Protein AF-A0A8T5B9F3-F1 (afdb_monomer)

Foldseek 3Di:
DDDFDADPVPRFRADADDAPVRVVVLCVLCVPPDDDPPDDSDPDDPVRLQVVLQVVLCVPVNDDPDDRCRGPVNVLVVLLVQLVVLVQDNQLSCRNVRHDDDPVCVVVVPDDPVRNVVSCHPRRRVRVDDD

Secondary structure (DSSP, 8-state):
-PPPEEETTTTEEE-----HHHHHHHHHHHTT----TTS-SS---HHHHHHHHHHHHHHHH-S--SS-TTSHHHHHHHHHHHHHHTT--HHHHHHHHT----GGGHHHH---HHHHHHHHHHHTHHHHS--

Solvent-accessible surface area (backbone atoms only — not comparable to full-atom values): 8216 Å² total; per-residue (Å²): 136,84,82,77,46,67,42,83,94,72,74,39,78,29,63,68,84,72,44,71,65,57,47,49,56,50,48,63,74,41,69,89,57,91,76,56,97,86,53,66,94,68,91,68,53,72,67,56,53,54,51,50,31,48,53,50,31,41,74,75,69,41,88,79,80,85,77,61,75,48,29,76,68,42,47,51,50,47,54,51,50,57,42,47,75,72,67,37,58,64,69,56,53,39,38,50,71,54,52,88,72,62,76,90,52,48,74,80,63,73,59,55,72,66,56,50,50,49,51,40,56,71,62,45,30,73,75,74,44,82,132

Radius of gyration: 16.73 Å; Cα contacts (8 Å, |Δi|>4): 89; chains: 1; bounding box: 35×38×44 Å

pLDDT: mean 86.59, std 12.11, range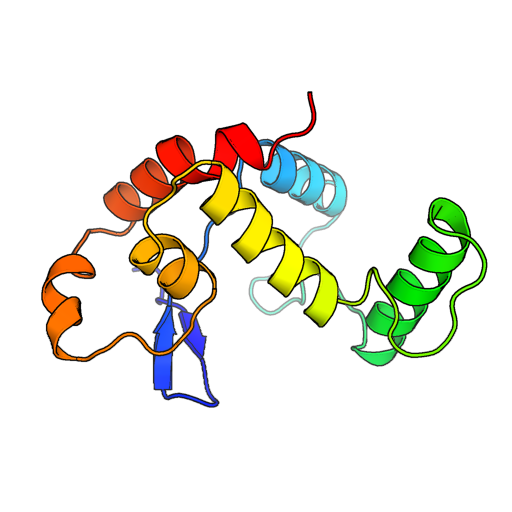 [31.41, 96.38]

Sequence (131 aa):
MSRLGYRRKTGVRFMTFLGGWAVKLLKEHLSSRKLEDTSSIFNVTARTVHAYFRKTAQKFAGAFKGRNPYSPHSLRAAFRTFLSDHKVDPLYVEFWMGHKLPEQLRAYINKSRESWRQTYREQAEPWLTPP

Mean predicted aligned error: 5.94 Å

Structure (mmCIF, N/CA/C/O backbone):
data_AF-A0A8T5B9F3-F1
#
_entry.id   AF-A0A8T5B9F3-F1
#
loop_
_atom_site.group_PDB
_atom_site.id
_atom_site.type_symbol
_atom_site.label_atom_id
_atom_site.label_alt_id
_atom_site.label_comp_id
_atom_site.label_asym_id
_atom_site.label_entity_id
_atom_site.label_seq_id
_atom_site.pdbx_PDB_ins_code
_atom_site.Cartn_x
_atom_site.Cartn_y
_atom_site.Cartn_z
_atom_site.occupancy
_atom_site.B_iso_or_equiv
_atom_site.auth_seq_id
_atom_site.auth_comp_id
_atom_site.auth_asym_id
_atom_site.auth_atom_id
_atom_site.pdbx_PDB_model_num
ATOM 1 N N . MET A 1 1 ? -12.862 -12.541 17.788 1.00 31.41 1 MET A N 1
ATOM 2 C CA . MET A 1 1 ? -11.572 -11.869 18.087 1.00 31.41 1 MET A CA 1
ATOM 3 C C . MET A 1 1 ? -10.641 -11.982 16.877 1.00 31.41 1 MET A C 1
ATOM 5 O O . MET A 1 1 ? -10.159 -13.074 16.610 1.00 31.41 1 MET A O 1
ATOM 9 N N . SER A 1 2 ? -10.407 -10.913 16.101 1.00 36.81 2 SER A N 1
ATOM 10 C CA . SER A 1 2 ? -9.456 -10.967 14.971 1.00 36.81 2 SER A CA 1
ATOM 11 C C . SER A 1 2 ? -8.019 -10.797 15.471 1.00 36.81 2 SER A C 1
ATOM 13 O O . SER A 1 2 ? -7.721 -9.790 16.115 1.00 36.81 2 SER A O 1
ATOM 15 N N . ARG A 1 3 ? -7.131 -11.754 15.179 1.00 45.31 3 ARG A N 1
ATOM 16 C CA . ARG A 1 3 ? -5.710 -11.694 15.559 1.00 45.31 3 ARG A CA 1
ATOM 17 C C . ARG A 1 3 ? -5.038 -10.504 14.860 1.00 45.31 3 ARG A C 1
ATOM 19 O O . ARG A 1 3 ? -5.052 -10.426 13.636 1.00 45.31 3 ARG A O 1
ATOM 26 N N . LEU A 1 4 ? -4.463 -9.579 15.631 1.00 53.88 4 LEU A N 1
ATOM 27 C CA . LEU A 1 4 ? -3.578 -8.538 15.095 1.00 53.88 4 LEU A CA 1
ATOM 28 C C . LEU A 1 4 ? -2.366 -9.202 14.423 1.00 53.88 4 LEU A C 1
ATOM 30 O O . LEU A 1 4 ? -1.819 -10.174 14.949 1.00 53.88 4 LEU A O 1
ATOM 34 N N . GLY A 1 5 ? -1.950 -8.679 13.269 1.00 59.09 5 GLY A N 1
ATOM 35 C CA . GLY A 1 5 ? -0.779 -9.170 12.549 1.00 59.09 5 GLY A CA 1
ATOM 36 C C . GLY A 1 5 ? 0.506 -8.936 13.346 1.00 59.09 5 GLY A C 1
ATOM 37 O O . GLY A 1 5 ? 0.691 -7.893 13.974 1.00 59.09 5 GLY A O 1
ATOM 38 N N . TYR A 1 6 ? 1.414 -9.910 13.317 1.00 61.59 6 TYR A N 1
ATOM 39 C CA . TYR A 1 6 ? 2.721 -9.818 13.965 1.00 61.59 6 TYR A CA 1
ATOM 40 C C . TYR A 1 6 ? 3.832 -9.889 12.926 1.00 61.59 6 TYR A C 1
ATOM 42 O O . TYR A 1 6 ? 3.935 -10.852 12.162 1.00 61.59 6 TYR A O 1
ATOM 50 N N . ARG A 1 7 ? 4.721 -8.893 12.918 1.00 65.88 7 ARG A N 1
ATOM 51 C CA . ARG A 1 7 ? 5.922 -8.949 12.085 1.00 65.88 7 ARG A CA 1
ATOM 52 C C . ARG A 1 7 ? 6.975 -9.809 12.780 1.00 65.88 7 ARG A C 1
ATOM 54 O O . ARG A 1 7 ? 7.669 -9.327 13.670 1.00 65.88 7 ARG A O 1
ATOM 61 N N . ARG A 1 8 ? 7.140 -11.062 12.333 1.00 64.12 8 ARG A N 1
ATOM 62 C CA . ARG A 1 8 ? 8.087 -12.039 12.922 1.00 64.12 8 ARG A CA 1
ATOM 63 C C . ARG A 1 8 ? 9.499 -11.480 13.132 1.00 64.12 8 ARG A C 1
ATOM 65 O O . ARG A 1 8 ? 10.094 -11.718 14.169 1.00 64.12 8 ARG A O 1
ATOM 72 N N . LYS A 1 9 ? 10.009 -10.690 12.179 1.00 62.75 9 LYS A N 1
ATOM 73 C CA . LYS A 1 9 ? 11.373 -10.132 12.228 1.00 62.75 9 LYS A CA 1
ATOM 74 C C . LYS A 1 9 ? 11.588 -9.090 13.335 1.00 62.75 9 LYS A C 1
ATOM 76 O O . LYS A 1 9 ? 12.715 -8.903 13.765 1.00 62.75 9 LYS A O 1
ATOM 81 N N . THR A 1 10 ? 10.547 -8.371 13.752 1.00 64.25 10 THR A N 1
ATOM 82 C CA . THR A 1 10 ? 10.690 -7.240 14.690 1.00 64.25 10 THR A CA 1
ATOM 83 C C . THR A 1 10 ? 9.847 -7.386 15.952 1.00 64.25 10 THR A C 1
ATOM 85 O O . THR A 1 10 ? 9.936 -6.533 16.827 1.00 64.25 10 THR A O 1
ATOM 88 N N . GLY A 1 11 ? 8.998 -8.416 16.040 1.00 64.88 11 GLY A N 1
ATOM 89 C CA . GLY A 1 11 ? 8.062 -8.610 17.153 1.00 64.88 11 GLY A CA 1
ATOM 90 C C . GLY A 1 11 ? 6.983 -7.525 17.251 1.00 64.88 11 GLY A C 1
ATOM 91 O O . GLY A 1 11 ? 6.269 -7.451 18.246 1.00 64.88 11 GLY A O 1
ATOM 92 N N . VAL A 1 12 ? 6.855 -6.669 16.233 1.00 67.00 12 VAL A N 1
ATOM 93 C CA . VAL A 1 12 ? 5.945 -5.519 16.255 1.00 67.00 12 VAL A CA 1
ATOM 94 C C . VAL A 1 12 ? 4.549 -5.974 15.843 1.00 67.00 12 VAL A C 1
ATOM 96 O O . VAL A 1 12 ? 4.374 -6.549 14.761 1.00 67.00 12 VAL A O 1
ATOM 99 N N . ARG A 1 13 ? 3.561 -5.692 16.702 1.00 67.81 13 ARG A N 1
ATOM 100 C CA . ARG A 1 13 ? 2.147 -5.723 16.321 1.00 67.81 13 ARG A CA 1
ATOM 101 C C . ARG A 1 13 ? 1.906 -4.595 15.341 1.00 67.81 13 ARG A C 1
ATOM 103 O O . ARG A 1 13 ? 2.161 -3.438 15.662 1.00 67.81 13 ARG A O 1
ATOM 110 N N . PHE A 1 14 ? 1.413 -4.939 14.168 1.00 73.94 14 PHE A N 1
ATOM 111 C CA . PHE A 1 14 ? 1.008 -3.948 13.193 1.00 73.94 14 PHE A CA 1
ATOM 112 C C . PHE A 1 14 ? -0.332 -4.342 12.603 1.00 73.94 14 PHE A C 1
ATOM 114 O O . PHE A 1 14 ? -0.770 -5.495 12.651 1.00 73.94 14 PHE A O 1
ATOM 121 N N . MET A 1 15 ? -0.981 -3.345 12.041 1.00 78.94 15 MET A N 1
ATOM 122 C CA . MET A 1 15 ? -2.216 -3.511 11.321 1.00 78.94 15 MET A CA 1
ATOM 123 C C . MET A 1 15 ? -2.177 -2.560 10.144 1.00 78.94 15 MET A C 1
ATOM 125 O O . MET A 1 15 ? -1.753 -1.413 10.265 1.00 78.94 15 MET A O 1
ATOM 129 N N . THR A 1 16 ? -2.595 -3.069 8.999 1.00 82.19 16 THR A N 1
ATOM 130 C CA . THR A 1 16 ? -2.698 -2.295 7.773 1.00 82.19 16 THR A CA 1
ATOM 131 C C . THR A 1 16 ? -4.105 -2.453 7.221 1.00 82.19 16 THR A C 1
ATOM 133 O O . THR A 1 16 ? -4.828 -3.379 7.602 1.00 82.19 16 THR A O 1
ATOM 136 N N . PHE A 1 17 ? -4.494 -1.536 6.348 1.00 91.06 17 PHE A N 1
ATOM 137 C CA . PHE A 1 17 ? -5.826 -1.476 5.766 1.00 91.06 17 PHE A CA 1
ATOM 138 C C . PHE A 1 17 ? -5.723 -1.419 4.247 1.00 91.06 17 PHE A C 1
ATOM 140 O O . PHE A 1 17 ? -4.681 -1.076 3.692 1.00 91.06 17 PHE A O 1
ATOM 147 N N . LEU A 1 18 ? -6.819 -1.778 3.589 1.00 91.94 18 LEU A N 1
ATOM 148 C CA . LEU A 1 18 ? -6.998 -1.630 2.153 1.00 91.94 18 LEU A CA 1
ATOM 149 C C . LEU A 1 18 ? -8.132 -0.630 1.939 1.00 91.94 18 LEU A C 1
ATOM 151 O O . LEU A 1 18 ? -9.200 -0.800 2.529 1.00 91.94 18 LEU A O 1
ATOM 155 N N . GLY A 1 19 ? -7.895 0.382 1.106 1.00 93.12 19 GLY A N 1
ATOM 156 C CA . GLY A 1 19 ? -8.946 1.296 0.658 1.00 93.12 19 GLY A CA 1
ATOM 157 C C . GLY A 1 19 ? -9.970 0.595 -0.239 1.00 93.12 19 GLY A C 1
ATOM 158 O O . GLY A 1 19 ? -9.724 -0.507 -0.742 1.00 93.12 19 GLY A O 1
ATOM 159 N N . GLY A 1 20 ? -11.111 1.238 -0.474 1.00 94.69 20 GLY A N 1
ATOM 160 C CA . GLY A 1 20 ? -12.230 0.715 -1.252 1.00 94.69 20 GLY A CA 1
ATOM 161 C C . GLY A 1 20 ? -11.830 0.250 -2.651 1.00 94.69 20 GLY A C 1
ATOM 162 O O . GLY A 1 20 ? -12.253 -0.825 -3.076 1.00 94.69 20 GLY A O 1
ATOM 163 N N . TRP A 1 21 ? -10.943 0.985 -3.329 1.00 94.62 21 TRP A N 1
ATOM 164 C CA . TRP A 1 21 ? -10.417 0.584 -4.638 1.00 94.62 21 TRP A CA 1
ATOM 165 C C . TRP A 1 21 ? -9.622 -0.729 -4.580 1.00 94.62 21 TRP A C 1
ATOM 167 O O . TRP A 1 21 ? -9.904 -1.665 -5.328 1.00 94.62 21 TRP A O 1
ATOM 177 N N . ALA A 1 22 ? -8.690 -0.858 -3.632 1.00 93.81 22 ALA A N 1
ATOM 178 C CA . ALA A 1 22 ? -7.921 -2.089 -3.446 1.00 93.81 22 ALA A CA 1
ATOM 179 C C . ALA A 1 22 ? -8.814 -3.271 -3.025 1.00 93.81 22 ALA A C 1
ATOM 181 O O . ALA A 1 22 ? -8.618 -4.395 -3.488 1.00 93.81 22 ALA A O 1
ATOM 182 N N . VAL A 1 23 ? -9.826 -3.022 -2.184 1.00 94.69 23 VAL A N 1
ATOM 183 C CA . VAL A 1 23 ? -10.827 -4.030 -1.802 1.00 94.69 23 VAL A CA 1
ATOM 184 C C . VAL A 1 23 ? -11.644 -4.478 -3.012 1.00 94.69 23 VAL A C 1
ATOM 186 O O . VAL A 1 23 ? -11.886 -5.675 -3.153 1.00 94.69 23 VAL A O 1
ATOM 189 N N . LYS A 1 24 ? -12.049 -3.558 -3.894 1.00 95.38 24 LYS A N 1
ATOM 190 C CA . LYS A 1 24 ? -12.752 -3.883 -5.142 1.00 95.38 24 LYS A CA 1
ATOM 191 C C . LYS A 1 24 ? -11.902 -4.801 -6.024 1.00 95.38 24 LYS A C 1
ATOM 193 O O . LYS A 1 24 ? -12.368 -5.881 -6.369 1.00 95.38 24 LYS A O 1
ATOM 198 N N . LEU A 1 25 ? -10.646 -4.437 -6.288 1.00 94.88 25 LEU A N 1
ATOM 199 C CA . LEU A 1 25 ? -9.726 -5.261 -7.086 1.00 94.88 25 LEU A CA 1
ATOM 200 C C . LEU A 1 25 ? -9.506 -6.651 -6.477 1.00 94.88 25 LEU A C 1
ATOM 202 O O . LEU A 1 25 ? -9.462 -7.655 -7.188 1.00 94.88 25 LEU A O 1
ATOM 206 N N . LEU A 1 26 ? -9.386 -6.730 -5.149 1.00 93.56 26 LEU A N 1
ATOM 207 C CA . LEU A 1 26 ? -9.240 -8.008 -4.461 1.00 93.56 26 LEU A CA 1
ATOM 208 C C . LEU A 1 26 ? -10.512 -8.858 -4.574 1.00 93.56 26 LEU A C 1
ATOM 210 O O . LEU A 1 26 ? -10.418 -10.055 -4.830 1.00 93.56 26 LEU A O 1
ATOM 214 N N . LYS A 1 27 ? -11.697 -8.256 -4.423 1.00 94.12 27 LYS A N 1
ATOM 215 C CA . LYS A 1 27 ? -12.978 -8.948 -4.621 1.00 94.12 27 LYS A CA 1
ATOM 216 C C . LYS A 1 27 ? -13.118 -9.473 -6.047 1.00 94.12 27 LYS A C 1
ATOM 218 O O . LYS A 1 27 ? -13.506 -10.620 -6.221 1.00 94.12 27 LYS A O 1
ATOM 223 N N . GLU A 1 28 ? -12.761 -8.676 -7.050 1.00 95.00 28 GLU A N 1
ATOM 224 C CA . GLU A 1 28 ? -12.766 -9.097 -8.455 1.00 95.00 28 GLU A CA 1
ATOM 225 C C . GLU A 1 28 ? -11.818 -10.283 -8.683 1.00 95.00 28 GLU A C 1
ATOM 227 O O . GLU A 1 28 ? -12.229 -11.291 -9.257 1.00 95.00 28 GLU A O 1
ATOM 232 N N . HIS A 1 29 ? -10.594 -10.222 -8.145 1.00 91.69 29 HIS A N 1
ATOM 233 C CA . HIS A 1 29 ? -9.623 -11.321 -8.217 1.00 91.69 29 HIS A CA 1
ATOM 234 C C . HIS A 1 29 ? -10.124 -12.623 -7.571 1.00 91.69 29 HIS A C 1
ATOM 236 O O . HIS A 1 29 ? -9.789 -13.718 -8.027 1.00 91.69 29 HIS A O 1
ATOM 242 N N . LEU A 1 30 ? -10.900 -12.506 -6.493 1.00 92.62 30 LEU A N 1
ATOM 243 C CA . LEU A 1 30 ? -11.408 -13.635 -5.717 1.00 92.62 30 LEU A CA 1
ATOM 244 C C . LEU A 1 30 ? -12.808 -14.095 -6.134 1.00 92.62 30 LEU A C 1
ATOM 246 O O . LEU A 1 30 ? -13.264 -15.119 -5.638 1.00 92.62 30 LEU A O 1
ATOM 250 N N . SER A 1 31 ? -13.476 -13.384 -7.042 1.00 92.44 31 SER A N 1
ATOM 251 C CA . SER A 1 31 ? -14.887 -13.603 -7.398 1.00 92.44 31 SER A CA 1
ATOM 252 C C . SER A 1 31 ? -15.213 -15.040 -7.824 1.00 92.44 31 SER A C 1
ATOM 254 O O . SER A 1 31 ? -16.284 -15.548 -7.505 1.00 92.44 31 SER A O 1
ATOM 256 N N . SER A 1 32 ? -14.280 -15.720 -8.491 1.00 86.62 32 SER A N 1
ATOM 257 C CA . SER A 1 32 ? -14.427 -17.105 -8.954 1.00 86.62 32 SER A CA 1
ATOM 258 C C . SER A 1 32 ? -13.775 -18.145 -8.036 1.00 86.62 32 SER A C 1
ATOM 260 O O . SER A 1 32 ? -13.733 -19.329 -8.373 1.00 86.62 32 SER A O 1
ATOM 262 N N . ARG A 1 33 ? -13.242 -17.734 -6.880 1.00 87.56 33 ARG A N 1
ATOM 263 C CA . ARG A 1 33 ? -12.468 -18.596 -5.981 1.00 87.56 33 ARG A CA 1
ATOM 264 C C . ARG A 1 33 ? -13.234 -18.893 -4.701 1.00 87.56 33 ARG A C 1
ATOM 266 O O . ARG A 1 33 ? -13.632 -17.989 -3.975 1.00 87.56 33 ARG A O 1
ATOM 273 N N . LYS A 1 34 ? -13.341 -20.178 -4.368 1.00 84.25 34 LYS A N 1
ATOM 274 C CA . LYS A 1 34 ? -13.641 -20.620 -3.003 1.00 84.25 34 LYS A CA 1
ATOM 275 C C . LYS A 1 34 ? -12.310 -20.801 -2.282 1.00 84.25 34 LYS A C 1
ATOM 277 O O . LYS A 1 34 ? -11.525 -21.662 -2.665 1.00 84.25 34 LYS A O 1
ATOM 282 N N . LEU A 1 35 ? -12.029 -19.936 -1.313 1.00 85.62 35 LEU A N 1
ATOM 283 C CA . LEU A 1 35 ? -10.833 -20.026 -0.480 1.00 85.62 35 LEU A CA 1
ATOM 284 C C . LEU A 1 35 ? -11.208 -20.608 0.879 1.00 85.62 35 LEU A C 1
ATOM 286 O O . LEU A 1 35 ? -12.187 -20.176 1.484 1.00 85.62 35 LEU A O 1
ATOM 290 N N . GLU A 1 36 ? -10.404 -21.548 1.358 1.00 87.00 36 GLU A N 1
ATOM 291 C CA . GLU A 1 36 ? -10.407 -21.946 2.764 1.00 87.00 36 GLU A CA 1
ATOM 292 C C . GLU A 1 36 ? -9.498 -21.010 3.571 1.00 87.00 36 GLU A C 1
ATOM 294 O O . GLU A 1 36 ? -8.574 -20.409 3.020 1.00 87.00 36 GLU A O 1
ATOM 299 N N . ASP A 1 37 ? -9.699 -20.928 4.887 1.00 83.31 37 ASP A N 1
ATOM 300 C CA . ASP A 1 37 ? -8.924 -20.047 5.779 1.00 83.31 37 ASP A CA 1
ATOM 301 C C . ASP A 1 37 ? -7.404 -20.297 5.736 1.00 83.31 37 ASP A C 1
ATOM 303 O O . ASP A 1 37 ? -6.604 -19.407 6.034 1.00 83.31 37 ASP A O 1
ATOM 307 N N . THR A 1 38 ? -6.987 -21.508 5.364 1.00 86.75 38 THR A N 1
ATOM 308 C CA . THR A 1 38 ? -5.581 -21.922 5.241 1.00 86.75 38 THR A CA 1
ATOM 309 C C . THR A 1 38 ? -4.993 -21.652 3.855 1.00 86.75 38 THR A C 1
ATOM 311 O O . THR A 1 38 ? -3.775 -21.728 3.669 1.00 86.75 38 THR A O 1
ATOM 314 N N . SER A 1 39 ? -5.835 -21.328 2.872 1.00 87.56 39 SER A N 1
ATOM 315 C CA . SER A 1 39 ? -5.426 -21.144 1.485 1.00 87.56 39 SER A CA 1
ATOM 316 C C . SER A 1 39 ? -4.732 -19.799 1.280 1.00 87.56 39 SER A C 1
ATOM 318 O O . SER A 1 39 ? -5.160 -18.754 1.769 1.00 87.56 39 SER A O 1
ATOM 320 N N . SER A 1 40 ? -3.658 -19.799 0.490 1.00 87.94 40 SER A N 1
ATOM 321 C CA . SER A 1 40 ? -2.997 -18.553 0.095 1.00 87.94 40 SER A CA 1
ATOM 322 C C . SER A 1 40 ? -3.877 -17.762 -0.874 1.00 87.94 40 SER A C 1
ATOM 324 O O . SER A 1 40 ? -4.233 -18.267 -1.935 1.00 87.94 40 SER A O 1
ATOM 326 N N . ILE A 1 41 ? -4.150 -16.490 -0.557 1.00 90.94 41 ILE A N 1
ATOM 327 C CA . ILE A 1 41 ? -4.868 -15.561 -1.456 1.00 90.94 41 ILE A CA 1
ATOM 328 C C . ILE A 1 41 ? -4.160 -15.479 -2.819 1.00 90.94 41 ILE A C 1
ATOM 330 O O . ILE A 1 41 ? -4.797 -15.526 -3.873 1.00 90.94 41 ILE A O 1
ATOM 334 N N . PHE A 1 42 ? -2.826 -15.408 -2.790 1.00 90.50 42 PHE A N 1
ATOM 335 C CA . PHE A 1 42 ? -1.972 -15.441 -3.970 1.00 90.50 42 PHE A CA 1
ATOM 336 C C . PHE A 1 42 ? -1.040 -16.650 -3.890 1.00 90.50 42 PHE A C 1
ATOM 338 O O . PHE A 1 42 ? -0.085 -16.651 -3.115 1.00 90.50 42 PHE A O 1
ATOM 345 N N . ASN A 1 43 ? -1.290 -17.670 -4.711 1.00 89.62 43 ASN A N 1
ATOM 346 C CA . ASN A 1 43 ? -0.387 -18.812 -4.849 1.00 89.62 43 ASN A CA 1
ATOM 347 C C . ASN A 1 43 ? 0.784 -18.461 -5.788 1.00 89.62 43 ASN A C 1
ATOM 349 O O . ASN A 1 43 ? 0.827 -18.888 -6.941 1.00 89.62 43 ASN A O 1
ATOM 353 N N . VAL A 1 44 ? 1.686 -17.588 -5.329 1.00 92.31 44 VAL A N 1
ATOM 354 C CA . VAL A 1 44 ? 2.829 -17.094 -6.111 1.00 92.31 44 VAL A CA 1
ATOM 355 C C . VAL A 1 44 ? 4.098 -17.044 -5.270 1.00 92.31 44 VAL A C 1
ATOM 357 O O . VAL A 1 44 ? 4.074 -16.724 -4.083 1.00 92.31 44 VAL A O 1
ATOM 360 N N . THR A 1 45 ? 5.239 -17.310 -5.903 1.00 93.56 45 THR A N 1
ATOM 361 C CA . THR A 1 45 ? 6.544 -17.190 -5.242 1.00 93.56 45 THR A CA 1
ATOM 362 C C . THR A 1 45 ? 7.040 -15.743 -5.250 1.00 93.56 45 THR A C 1
ATOM 364 O O . THR A 1 45 ? 6.709 -14.962 -6.146 1.00 93.56 45 THR A O 1
ATOM 367 N N . ALA A 1 46 ? 7.925 -15.390 -4.312 1.00 91.56 46 ALA A N 1
ATOM 368 C CA . A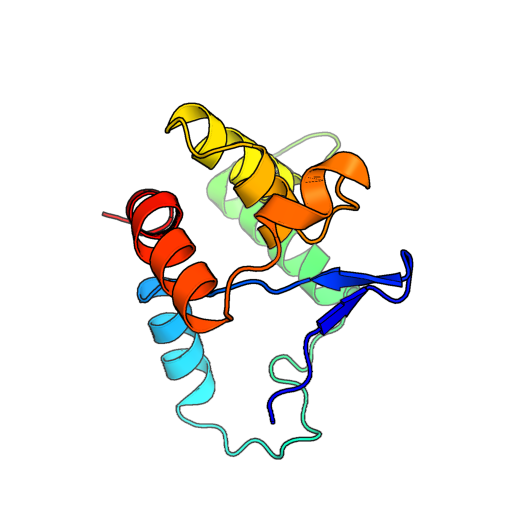LA A 1 46 ? 8.578 -14.077 -4.299 1.00 91.56 46 ALA A CA 1
ATOM 369 C C . ALA A 1 46 ? 9.329 -13.784 -5.613 1.00 91.56 46 ALA A C 1
ATOM 371 O O . ALA A 1 46 ? 9.282 -12.664 -6.122 1.00 91.56 46 ALA A O 1
ATOM 372 N N . ARG A 1 47 ? 9.971 -14.801 -6.209 1.00 93.69 47 ARG A N 1
ATOM 373 C CA . ARG A 1 47 ? 10.646 -14.685 -7.512 1.00 93.69 47 ARG A CA 1
ATOM 374 C C . ARG A 1 47 ? 9.663 -14.284 -8.612 1.00 93.69 47 ARG A C 1
ATOM 376 O O . ARG A 1 47 ? 9.964 -13.373 -9.381 1.00 93.69 47 ARG A O 1
ATOM 383 N N . THR A 1 48 ? 8.493 -14.922 -8.658 1.00 95.56 48 THR A N 1
ATOM 384 C CA . THR A 1 48 ? 7.431 -14.604 -9.625 1.00 95.56 48 THR A CA 1
ATOM 385 C C . THR A 1 48 ? 6.930 -13.174 -9.444 1.00 95.56 48 THR A C 1
ATOM 387 O O . THR A 1 48 ? 6.798 -12.445 -10.423 1.00 95.56 48 THR A O 1
ATOM 390 N N . VAL A 1 49 ? 6.733 -12.736 -8.198 1.00 93.94 49 VAL A N 1
ATOM 391 C CA . VAL A 1 49 ? 6.336 -11.355 -7.884 1.00 93.94 49 VAL A CA 1
ATOM 392 C C . VAL A 1 49 ? 7.384 -10.355 -8.383 1.00 93.94 49 VAL A C 1
ATOM 394 O O . VAL A 1 49 ? 7.049 -9.398 -9.079 1.00 93.94 49 VAL A O 1
ATOM 397 N N . HIS A 1 50 ? 8.670 -10.585 -8.107 1.00 93.19 50 HIS A N 1
ATOM 398 C CA . HIS A 1 50 ? 9.743 -9.714 -8.596 1.00 93.19 50 HIS A CA 1
ATOM 399 C C . HIS A 1 50 ? 9.832 -9.675 -10.126 1.00 93.19 50 HIS A C 1
ATOM 401 O O . HIS A 1 50 ? 10.033 -8.599 -10.695 1.00 93.19 50 HIS A O 1
ATOM 407 N N . ALA A 1 51 ? 9.664 -10.820 -10.793 1.00 94.19 51 ALA A N 1
ATOM 408 C CA . ALA A 1 51 ? 9.641 -10.899 -12.250 1.00 94.19 51 ALA A CA 1
ATOM 409 C C . ALA A 1 51 ? 8.456 -10.117 -12.840 1.00 94.19 51 ALA A C 1
ATOM 411 O O . ALA A 1 51 ? 8.647 -9.343 -13.779 1.00 94.19 51 ALA A O 1
ATOM 412 N N . TYR A 1 52 ? 7.265 -10.248 -12.244 1.00 95.69 52 TYR A N 1
ATOM 413 C CA . TYR A 1 52 ? 6.080 -9.481 -12.626 1.00 95.69 52 TYR A CA 1
ATOM 414 C C . TYR A 1 52 ? 6.348 -7.974 -12.548 1.00 95.69 52 TYR A C 1
ATOM 416 O O . TYR A 1 52 ? 6.233 -7.276 -13.552 1.00 95.69 52 TYR A O 1
ATOM 424 N N . PHE A 1 53 ? 6.816 -7.476 -11.400 1.00 95.38 53 PHE A N 1
ATOM 425 C CA . PHE A 1 53 ? 7.123 -6.052 -11.235 1.00 95.38 53 PHE A CA 1
ATOM 426 C C . PHE A 1 53 ? 8.233 -5.558 -12.167 1.00 95.38 53 PHE A C 1
ATOM 428 O O . PHE A 1 53 ? 8.224 -4.396 -12.565 1.00 95.38 53 PHE A O 1
ATOM 435 N N . ARG A 1 54 ? 9.202 -6.408 -12.530 1.00 94.12 54 ARG A N 1
ATOM 436 C CA . ARG A 1 54 ? 10.236 -6.054 -13.514 1.00 94.12 54 ARG A CA 1
ATOM 437 C C . ARG A 1 54 ? 9.639 -5.861 -14.904 1.00 94.12 54 ARG A C 1
ATOM 439 O O . ARG A 1 54 ? 9.933 -4.853 -15.540 1.00 94.12 54 ARG A O 1
ATOM 446 N N . LYS A 1 55 ? 8.786 -6.787 -15.346 1.00 94.81 55 LYS A N 1
ATOM 447 C CA . LYS A 1 55 ? 8.093 -6.690 -16.637 1.00 94.81 55 LYS A CA 1
ATOM 448 C C . LYS A 1 55 ? 7.177 -5.465 -16.682 1.00 94.81 55 LYS A C 1
ATOM 450 O O . LYS A 1 55 ? 7.170 -4.740 -17.670 1.00 94.81 55 LYS A O 1
ATOM 455 N N . THR A 1 56 ? 6.459 -5.194 -15.594 1.00 95.75 56 THR A N 1
ATOM 456 C CA . THR A 1 56 ? 5.615 -4.000 -15.459 1.00 95.75 56 THR A CA 1
ATOM 457 C C . THR A 1 56 ? 6.441 -2.717 -15.543 1.00 95.75 56 THR A C 1
ATOM 459 O O . THR A 1 56 ? 6.093 -1.832 -16.317 1.00 95.75 56 THR A O 1
ATOM 462 N N . ALA A 1 57 ? 7.573 -2.629 -14.837 1.00 95.06 57 ALA A N 1
ATOM 463 C CA . ALA A 1 57 ? 8.461 -1.471 -14.942 1.00 95.06 57 ALA A CA 1
ATOM 464 C C . ALA A 1 57 ? 8.965 -1.252 -16.372 1.00 95.06 57 ALA A C 1
ATOM 466 O O . ALA A 1 57 ? 8.940 -0.127 -16.850 1.00 95.06 57 ALA A O 1
ATOM 467 N N . GLN A 1 58 ? 9.359 -2.315 -17.078 1.00 94.19 58 GLN A N 1
ATOM 468 C CA . GLN A 1 58 ? 9.780 -2.207 -18.479 1.00 94.19 58 GLN A CA 1
ATOM 469 C C . GLN A 1 58 ? 8.658 -1.697 -19.385 1.00 94.19 58 GLN A C 1
ATOM 471 O O . GLN A 1 58 ? 8.908 -0.894 -20.277 1.00 94.19 58 GLN A O 1
ATOM 476 N N . LYS A 1 59 ? 7.421 -2.143 -19.141 1.00 95.31 59 LYS A N 1
ATOM 477 C CA . LYS A 1 59 ? 6.249 -1.724 -19.913 1.00 95.31 59 LYS A CA 1
ATOM 478 C C . LYS A 1 59 ? 5.925 -0.239 -19.728 1.00 95.31 59 LYS A C 1
ATOM 480 O O . LYS A 1 59 ? 5.578 0.413 -20.702 1.00 95.31 59 LYS A O 1
ATOM 485 N N . PHE A 1 60 ? 5.990 0.271 -18.498 1.00 93.44 60 PHE A N 1
ATOM 486 C CA . PHE A 1 60 ? 5.503 1.620 -18.176 1.00 93.44 60 PHE A CA 1
ATOM 487 C C . PHE A 1 60 ? 6.604 2.679 -18.062 1.00 93.44 60 PHE A C 1
ATOM 489 O O . PHE A 1 60 ? 6.372 3.829 -18.409 1.00 93.44 60 PHE A O 1
ATOM 496 N N . ALA A 1 61 ? 7.794 2.309 -17.588 1.00 90.50 61 ALA A N 1
ATOM 497 C CA . ALA A 1 61 ? 8.931 3.216 -17.407 1.00 90.50 61 ALA A CA 1
ATOM 498 C C . ALA A 1 61 ? 10.044 3.004 -18.450 1.00 90.50 61 ALA A C 1
ATOM 500 O O . ALA A 1 61 ? 11.048 3.711 -18.427 1.00 90.50 61 ALA A O 1
ATOM 501 N N . GLY A 1 62 ? 9.893 2.026 -19.349 1.00 92.56 62 GLY A N 1
ATOM 502 C CA . GLY A 1 62 ? 10.905 1.686 -20.343 1.00 92.56 62 GLY A CA 1
ATOM 503 C C . GLY A 1 62 ? 12.133 0.992 -19.745 1.00 92.56 62 GLY A C 1
ATOM 504 O O . GLY A 1 62 ? 12.082 0.337 -18.699 1.00 92.56 62 GLY A O 1
ATOM 505 N N . ALA A 1 63 ? 13.262 1.092 -20.446 1.00 90.31 63 ALA A N 1
ATOM 506 C CA . ALA A 1 63 ? 14.520 0.518 -19.986 1.00 90.31 63 ALA A CA 1
ATOM 507 C C . ALA A 1 63 ? 15.066 1.290 -18.774 1.00 90.31 63 ALA A C 1
ATOM 509 O O . ALA A 1 63 ? 15.161 2.513 -18.791 1.00 90.31 63 ALA A O 1
ATOM 510 N N . PHE A 1 64 ? 15.489 0.566 -17.737 1.00 89.50 64 PHE A N 1
ATOM 511 C CA . PHE A 1 64 ? 16.101 1.146 -16.542 1.00 89.50 64 PHE A CA 1
ATOM 512 C C . PHE A 1 64 ? 17.407 0.428 -16.194 1.00 89.50 64 PHE A C 1
ATOM 514 O O . PHE A 1 64 ? 17.548 -0.782 -16.392 1.00 89.50 64 PHE A O 1
ATOM 521 N N . LYS A 1 65 ? 18.365 1.179 -15.642 1.00 87.25 65 LYS A N 1
ATOM 522 C CA . LYS A 1 65 ? 19.624 0.650 -15.100 1.00 87.25 65 LYS A CA 1
ATOM 523 C C . LYS A 1 65 ? 19.552 0.626 -13.571 1.00 87.25 65 LYS A C 1
ATOM 525 O O . LYS A 1 65 ? 19.040 1.554 -12.955 1.00 87.25 65 LYS A O 1
ATOM 530 N N . GLY A 1 66 ? 20.069 -0.434 -12.952 1.00 87.31 66 GLY A N 1
ATOM 531 C CA . GLY A 1 66 ? 20.104 -0.566 -11.493 1.00 87.31 66 GLY A CA 1
ATOM 532 C C . GLY A 1 66 ? 18.786 -1.054 -10.878 1.00 87.31 66 GLY A C 1
ATOM 533 O O . GLY A 1 66 ? 18.239 -2.083 -11.284 1.00 87.31 66 GLY A O 1
ATOM 534 N N . ARG A 1 67 ? 18.309 -0.368 -9.831 1.00 87.06 67 ARG A N 1
ATOM 535 C CA . ARG A 1 67 ? 17.150 -0.807 -9.034 1.00 87.06 67 ARG A CA 1
ATOM 536 C C . ARG A 1 67 ? 15.858 -0.679 -9.845 1.00 87.06 67 ARG A C 1
ATOM 538 O O . ARG A 1 67 ? 15.587 0.366 -10.420 1.00 87.06 67 ARG A O 1
ATOM 545 N N . ASN A 1 68 ? 15.028 -1.724 -9.830 1.00 92.31 68 ASN A N 1
ATOM 546 C CA . ASN A 1 68 ? 13.709 -1.687 -10.462 1.00 92.31 68 ASN A CA 1
ATOM 547 C C . ASN A 1 68 ? 12.831 -0.594 -9.804 1.00 92.31 68 ASN A C 1
ATOM 549 O O . ASN A 1 68 ? 12.530 -0.719 -8.607 1.00 92.31 68 ASN A O 1
ATOM 553 N N . PRO A 1 69 ? 12.386 0.436 -10.551 1.00 92.19 69 PRO A N 1
ATOM 554 C CA . PRO A 1 69 ? 11.601 1.534 -9.992 1.00 92.19 69 PRO A CA 1
ATOM 555 C C . PRO A 1 69 ? 10.235 1.075 -9.465 1.00 92.19 69 PRO A C 1
ATOM 557 O O . PRO A 1 69 ? 9.674 1.725 -8.595 1.00 92.19 69 PRO A O 1
ATOM 560 N N . TYR A 1 70 ? 9.715 -0.064 -9.935 1.00 94.69 70 TYR A N 1
ATOM 561 C CA . TYR A 1 70 ? 8.410 -0.598 -9.530 1.00 94.69 70 TYR A CA 1
ATOM 562 C C . TYR A 1 70 ? 8.581 -1.827 -8.627 1.00 94.69 70 TYR A C 1
ATOM 564 O O . TYR A 1 70 ? 7.657 -2.614 -8.447 1.00 94.69 70 TYR A O 1
ATOM 572 N N . SER A 1 71 ? 9.776 -2.051 -8.068 1.00 94.12 71 SER A N 1
ATOM 573 C CA . SER A 1 71 ? 9.971 -3.138 -7.106 1.00 94.12 71 SER A CA 1
ATOM 574 C C . SER A 1 71 ? 9.070 -2.950 -5.875 1.00 94.12 71 SER A C 1
ATOM 576 O O . SER A 1 71 ? 8.778 -1.807 -5.520 1.00 94.12 71 SER A O 1
ATOM 578 N N . PRO A 1 72 ? 8.706 -4.022 -5.143 1.00 93.12 72 PRO A N 1
ATOM 579 C CA . PRO A 1 72 ? 7.948 -3.885 -3.897 1.00 93.12 72 PRO A CA 1
ATOM 580 C C . PRO A 1 72 ? 8.582 -2.906 -2.898 1.00 93.12 72 PRO A C 1
ATOM 582 O O . PRO A 1 72 ? 7.879 -2.182 -2.201 1.00 93.12 72 PRO A O 1
ATOM 585 N N . HIS A 1 73 ? 9.917 -2.849 -2.851 1.00 91.75 73 HIS A N 1
ATOM 586 C CA . HIS A 1 73 ? 10.635 -1.891 -2.015 1.00 91.75 73 HIS A CA 1
ATOM 587 C C . HIS A 1 73 ? 10.452 -0.447 -2.505 1.00 91.75 73 HIS A C 1
ATOM 589 O O . HIS A 1 73 ? 10.152 0.431 -1.701 1.00 91.75 73 HIS A O 1
ATOM 595 N N . SER A 1 74 ? 10.588 -0.211 -3.811 1.00 94.00 74 SER A N 1
ATOM 596 C CA . SER A 1 74 ? 10.425 1.115 -4.417 1.00 94.00 74 SER A CA 1
ATOM 597 C C . SER A 1 74 ? 8.988 1.626 -4.287 1.00 94.00 74 SER A C 1
ATOM 599 O O . SER A 1 74 ? 8.786 2.758 -3.869 1.00 94.00 74 SER A O 1
ATOM 601 N N . LEU A 1 75 ? 7.988 0.774 -4.541 1.00 93.88 75 LEU A N 1
ATOM 602 C CA . LEU A 1 75 ? 6.571 1.121 -4.375 1.00 93.88 75 LEU A CA 1
ATOM 603 C C . LEU A 1 75 ? 6.224 1.422 -2.918 1.00 93.88 75 LEU A C 1
ATOM 605 O O . LEU A 1 75 ? 5.448 2.325 -2.631 1.00 93.88 75 LEU A O 1
ATOM 609 N N . ARG A 1 76 ? 6.836 0.701 -1.979 1.00 93.12 76 ARG A N 1
ATOM 610 C CA . ARG A 1 76 ? 6.676 0.974 -0.553 1.00 93.12 76 ARG A CA 1
ATOM 611 C C . ARG A 1 76 ? 7.324 2.297 -0.126 1.00 93.12 76 ARG A C 1
ATOM 613 O O . ARG A 1 76 ? 6.786 2.963 0.752 1.00 93.12 76 ARG A O 1
ATOM 620 N N . ALA A 1 77 ? 8.454 2.678 -0.720 1.00 94.44 77 ALA A N 1
ATOM 621 C CA . ALA A 1 77 ? 9.043 4.000 -0.507 1.00 94.44 77 ALA A CA 1
ATOM 622 C C . ALA A 1 77 ? 8.155 5.100 -1.110 1.00 94.44 77 ALA A C 1
ATOM 624 O O . ALA A 1 77 ? 7.856 6.073 -0.427 1.00 94.44 77 ALA A O 1
ATOM 625 N N . ALA A 1 78 ? 7.650 4.890 -2.331 1.00 93.94 78 ALA A N 1
ATOM 626 C CA . ALA A 1 78 ? 6.719 5.802 -2.988 1.00 93.94 78 ALA A CA 1
ATOM 627 C C . ALA A 1 78 ? 5.428 5.989 -2.179 1.00 93.94 78 ALA A C 1
ATOM 629 O O . ALA A 1 78 ? 5.003 7.119 -1.997 1.00 93.94 78 ALA A O 1
ATOM 630 N N . PHE A 1 79 ? 4.858 4.919 -1.611 1.00 94.81 79 PHE A N 1
ATOM 631 C CA . PHE A 1 79 ? 3.716 4.998 -0.691 1.00 94.81 79 PHE A CA 1
ATOM 632 C C . PHE A 1 79 ? 3.976 5.977 0.462 1.00 94.81 79 PHE A C 1
ATOM 634 O O . PHE A 1 79 ? 3.143 6.832 0.752 1.00 94.81 79 PHE A O 1
ATOM 641 N N . ARG A 1 80 ? 5.149 5.883 1.103 1.00 95.56 80 ARG A N 1
ATOM 642 C CA . ARG A 1 80 ? 5.526 6.791 2.192 1.00 95.56 80 ARG A CA 1
ATOM 643 C C . ARG A 1 80 ? 5.664 8.229 1.704 1.00 95.56 80 ARG A C 1
ATOM 645 O O . ARG A 1 80 ? 5.105 9.122 2.334 1.00 95.56 80 ARG A O 1
ATOM 652 N N . THR A 1 81 ? 6.419 8.448 0.628 1.00 95.75 81 THR A N 1
ATOM 653 C CA . THR A 1 81 ? 6.629 9.785 0.052 1.00 95.75 81 THR A CA 1
ATOM 654 C C . THR A 1 81 ? 5.296 10.425 -0.308 1.00 95.75 81 THR A C 1
ATOM 656 O O . THR A 1 81 ? 4.991 11.505 0.178 1.00 95.75 81 THR A O 1
ATOM 659 N N . PHE A 1 82 ? 4.452 9.699 -1.035 1.00 95.12 82 PHE A N 1
ATOM 660 C CA . PHE A 1 82 ? 3.176 10.194 -1.524 1.00 95.12 82 PHE A CA 1
ATOM 661 C C . PHE A 1 82 ? 2.228 10.616 -0.391 1.00 95.12 82 PHE A C 1
ATOM 663 O O . PHE A 1 82 ? 1.621 11.680 -0.461 1.00 95.12 82 PHE A O 1
ATOM 670 N N . LEU A 1 83 ? 2.138 9.839 0.694 1.00 95.94 83 LEU A N 1
ATOM 671 C CA . LEU A 1 83 ? 1.351 10.242 1.868 1.00 95.94 83 LEU A CA 1
ATOM 672 C C . LEU A 1 83 ? 1.990 11.408 2.643 1.00 95.94 83 LEU A C 1
ATOM 674 O O . LEU A 1 83 ? 1.275 12.252 3.179 1.00 95.94 83 LEU A O 1
ATOM 678 N N . SER A 1 84 ? 3.322 11.485 2.684 1.00 95.50 84 SER A N 1
ATOM 679 C CA . SER A 1 84 ? 4.031 12.603 3.328 1.00 95.50 84 SER A CA 1
ATOM 680 C C . SER A 1 84 ? 3.793 13.925 2.592 1.00 95.50 84 SER A C 1
ATOM 682 O O . SER A 1 84 ? 3.594 14.960 3.232 1.00 95.50 84 SER A O 1
ATOM 684 N N . ASP A 1 85 ? 3.763 13.893 1.259 1.00 96.38 85 ASP A N 1
ATOM 685 C CA . ASP A 1 85 ? 3.493 15.068 0.423 1.00 96.38 85 ASP A CA 1
ATOM 686 C C . ASP A 1 85 ? 2.095 15.641 0.706 1.00 96.38 85 ASP A C 1
ATOM 688 O O . ASP A 1 85 ? 1.931 16.858 0.813 1.00 96.38 85 ASP A O 1
ATOM 692 N N . HIS A 1 86 ? 1.125 14.763 0.979 1.00 95.69 86 HIS A N 1
ATOM 693 C CA . HIS A 1 86 ? -0.241 15.107 1.392 1.00 95.69 86 HIS A CA 1
ATOM 694 C C . HIS A 1 86 ? -0.398 15.370 2.901 1.00 95.69 86 HIS A C 1
ATOM 696 O O . HIS A 1 86 ? -1.515 15.420 3.411 1.00 95.69 86 HIS A O 1
ATOM 702 N N . LYS A 1 87 ? 0.712 15.562 3.625 1.00 95.00 87 LYS A N 1
ATOM 703 C CA . LYS A 1 87 ? 0.744 15.946 5.050 1.00 95.00 87 LYS A CA 1
ATOM 704 C C . LYS A 1 87 ? 0.080 14.944 5.999 1.00 95.00 87 LYS A C 1
ATOM 706 O O . LYS A 1 87 ? -0.333 15.315 7.096 1.00 95.00 87 LYS A O 1
ATOM 711 N N . VAL A 1 88 ? 0.024 13.671 5.614 1.00 95.12 88 VAL A N 1
ATOM 712 C CA . VAL A 1 88 ? -0.393 12.602 6.526 1.00 95.12 88 VAL A CA 1
ATOM 713 C C . VAL A 1 88 ? 0.638 12.460 7.639 1.00 95.12 88 VAL A C 1
ATOM 715 O O . VAL A 1 88 ? 1.842 12.504 7.381 1.00 95.12 88 VAL A O 1
ATOM 718 N N . ASP A 1 89 ? 0.167 12.269 8.872 1.00 91.88 89 ASP A N 1
ATOM 719 C CA . ASP A 1 89 ? 1.041 12.126 10.035 1.00 91.88 89 ASP A CA 1
ATOM 720 C C . ASP A 1 89 ? 2.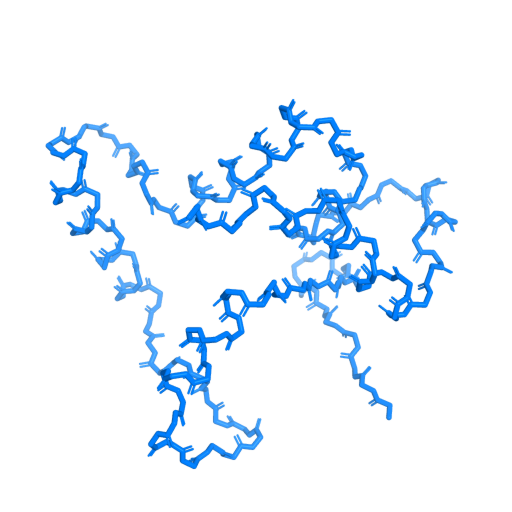069 10.994 9.800 1.00 91.88 89 ASP A C 1
ATOM 722 O O . ASP A 1 89 ? 1.678 9.833 9.592 1.00 91.88 89 ASP A O 1
ATOM 726 N N . PRO A 1 90 ? 3.385 11.288 9.846 1.00 91.31 90 PRO A N 1
ATOM 727 C CA . PRO A 1 90 ? 4.431 10.291 9.645 1.00 91.31 90 PRO A CA 1
ATOM 728 C C . PRO A 1 90 ? 4.300 9.084 10.576 1.00 91.31 90 PRO A C 1
ATOM 730 O O . PRO A 1 90 ? 4.616 7.963 10.174 1.00 91.31 90 PRO A O 1
ATOM 733 N N . LEU A 1 91 ? 3.799 9.276 11.800 1.00 89.69 91 LEU A N 1
ATOM 734 C CA . LEU A 1 91 ? 3.566 8.194 12.750 1.00 89.69 91 LEU A CA 1
ATOM 735 C C . LEU A 1 91 ? 2.553 7.179 12.209 1.00 89.69 91 LEU A C 1
ATOM 737 O O . LEU A 1 91 ? 2.743 5.970 12.363 1.00 89.69 91 LEU A O 1
ATOM 741 N N . TYR A 1 92 ? 1.493 7.654 11.554 1.00 90.81 92 TYR A N 1
ATOM 742 C CA . TYR A 1 92 ? 0.459 6.797 10.975 1.00 90.81 92 TYR A CA 1
ATOM 743 C C . TYR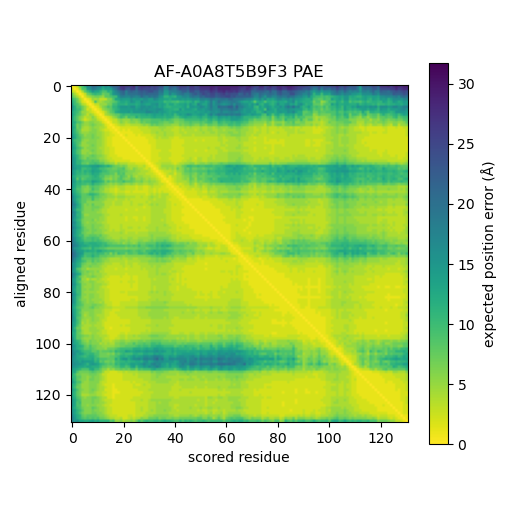 A 1 92 ? 0.994 6.031 9.770 1.00 90.81 92 TYR A C 1
ATOM 745 O O . TYR A 1 92 ? 0.787 4.820 9.667 1.00 90.81 92 TYR A O 1
ATOM 753 N N . VAL A 1 93 ? 1.759 6.704 8.908 1.00 92.06 93 VAL A N 1
ATOM 754 C CA . VAL A 1 93 ? 2.402 6.077 7.747 1.00 92.06 93 VAL A CA 1
ATOM 755 C C . VAL A 1 93 ? 3.331 4.946 8.194 1.00 92.06 93 VAL A C 1
ATOM 757 O O . VAL A 1 93 ? 3.219 3.815 7.715 1.00 92.06 93 VAL A O 1
ATOM 760 N N . GLU A 1 94 ? 4.199 5.208 9.171 1.00 89.75 94 GLU A N 1
ATOM 761 C CA . GLU A 1 94 ? 5.131 4.221 9.720 1.00 89.75 94 GLU A CA 1
ATOM 762 C C . GLU A 1 94 ? 4.396 3.051 10.410 1.00 89.75 94 GLU A C 1
ATOM 764 O O . GLU A 1 94 ? 4.800 1.889 10.261 1.00 89.75 94 GLU A O 1
ATOM 769 N N . PHE A 1 95 ? 3.277 3.327 11.094 1.00 87.88 95 PHE A N 1
ATOM 770 C CA . PHE A 1 95 ? 2.413 2.300 11.684 1.00 87.88 95 PHE A CA 1
ATOM 771 C C . PHE A 1 95 ? 1.792 1.380 10.625 1.00 87.88 95 PHE A C 1
ATOM 773 O O . PHE A 1 95 ? 1.935 0.158 10.723 1.00 87.88 95 PHE A O 1
ATOM 780 N N . TRP A 1 96 ? 1.153 1.932 9.588 1.00 89.69 96 TRP A N 1
ATOM 781 C CA . TRP A 1 96 ? 0.527 1.143 8.515 1.00 89.69 96 TRP A CA 1
ATOM 782 C C . TRP A 1 96 ? 1.540 0.354 7.696 1.00 89.69 96 TRP A C 1
ATOM 784 O O . TRP A 1 96 ? 1.238 -0.726 7.180 1.00 89.69 96 TRP A O 1
ATOM 794 N N . MET A 1 97 ? 2.762 0.873 7.602 1.00 89.62 97 MET A N 1
ATOM 795 C CA . MET A 1 97 ? 3.896 0.171 7.030 1.00 89.62 97 MET A CA 1
ATOM 796 C C . MET A 1 97 ? 4.355 -0.991 7.932 1.00 89.62 97 MET A C 1
ATOM 798 O O . MET A 1 97 ? 4.948 -1.946 7.432 1.00 89.62 97 MET A O 1
ATOM 802 N N . GLY A 1 98 ? 4.077 -0.985 9.233 1.00 84.75 98 GLY A N 1
ATOM 803 C CA . GLY A 1 98 ? 4.569 -1.999 10.171 1.00 84.75 98 GLY A CA 1
ATOM 804 C C . GLY A 1 98 ? 6.045 -1.803 10.525 1.00 84.75 98 GLY A C 1
ATOM 805 O O . GLY A 1 98 ? 6.797 -2.772 10.712 1.00 84.75 98 GLY A O 1
ATOM 806 N N . HIS A 1 99 ? 6.490 -0.547 10.555 1.00 86.50 99 HIS A N 1
ATOM 807 C CA . HIS A 1 99 ? 7.780 -0.173 11.118 1.00 86.50 99 HIS A CA 1
ATOM 808 C C . HIS A 1 99 ? 7.715 -0.165 12.651 1.00 86.50 99 HIS A C 1
ATOM 810 O O . HIS A 1 99 ? 6.645 -0.091 13.255 1.00 86.50 99 HIS A O 1
ATOM 816 N N . LYS A 1 100 ? 8.876 -0.324 13.298 1.00 81.50 100 LYS A N 1
ATOM 817 C CA . LYS A 1 100 ? 8.958 -0.255 14.759 1.00 81.50 100 LYS A CA 1
ATOM 818 C C . LYS A 1 100 ? 8.811 1.207 15.157 1.00 81.50 100 LYS A C 1
ATOM 820 O O . LYS A 1 100 ? 9.683 2.008 14.840 1.00 81.50 100 LYS A O 1
ATOM 825 N N . LEU A 1 101 ? 7.721 1.524 15.844 1.00 81.75 101 LEU A N 1
ATOM 826 C CA . LEU A 1 101 ? 7.511 2.862 16.374 1.00 81.75 101 LEU A CA 1
ATOM 827 C C . LEU A 1 101 ? 8.324 3.072 17.662 1.00 81.75 101 LEU A C 1
ATOM 829 O O . LEU A 1 101 ? 8.532 2.105 18.409 1.00 81.75 101 LEU A O 1
ATOM 833 N N . PRO A 1 102 ? 8.782 4.309 17.929 1.00 81.31 102 PRO A N 1
ATOM 834 C CA . PRO A 1 102 ? 9.377 4.676 19.207 1.00 81.31 102 PRO A CA 1
ATOM 835 C C . PRO A 1 102 ? 8.463 4.304 20.377 1.00 81.31 102 PRO A C 1
ATOM 837 O O . PRO A 1 102 ? 7.246 4.474 20.306 1.00 81.31 102 PRO A O 1
ATOM 840 N N . GLU A 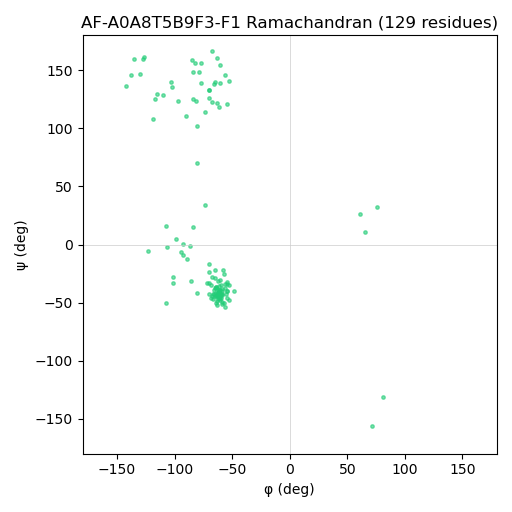1 103 ? 9.046 3.812 21.468 1.00 77.25 103 GLU A N 1
ATOM 841 C CA . GLU A 1 103 ? 8.289 3.319 22.626 1.00 77.25 103 GLU A CA 1
ATOM 842 C C . GLU A 1 103 ? 7.418 4.406 23.264 1.00 77.25 103 GLU A C 1
ATOM 844 O O . GLU A 1 103 ? 6.248 4.166 23.555 1.00 77.25 103 GLU A O 1
ATOM 849 N N . GLN A 1 104 ? 7.944 5.628 23.340 1.00 76.88 104 GLN A N 1
ATOM 850 C CA . GLN A 1 104 ? 7.236 6.827 23.800 1.00 76.88 104 GLN A CA 1
ATOM 851 C C . GLN A 1 104 ? 5.972 7.168 22.995 1.00 76.88 104 GLN A C 1
ATOM 853 O O . GLN A 1 104 ? 5.080 7.838 23.504 1.00 76.88 104 GLN A O 1
ATOM 858 N N . LEU A 1 105 ? 5.857 6.688 21.752 1.00 75.06 105 LEU A N 1
ATOM 859 C CA . LEU A 1 105 ? 4.698 6.953 20.899 1.00 75.06 105 LEU A CA 1
ATOM 860 C C . LEU A 1 105 ? 3.623 5.867 21.005 1.00 75.06 105 LEU A C 1
ATOM 862 O O . LEU A 1 105 ? 2.579 5.998 20.374 1.00 75.06 105 LEU A O 1
ATOM 866 N N . ARG A 1 106 ? 3.821 4.822 21.829 1.00 70.00 106 ARG A N 1
ATOM 867 C CA . ARG A 1 106 ? 2.848 3.727 22.003 1.00 70.00 106 ARG A CA 1
ATOM 868 C C . ARG A 1 106 ? 1.462 4.196 22.432 1.00 70.00 106 ARG A C 1
ATOM 870 O O . ARG A 1 106 ? 0.481 3.611 21.980 1.00 70.00 106 ARG A O 1
ATOM 877 N N . ALA A 1 107 ? 1.371 5.253 23.240 1.00 67.31 107 ALA A N 1
ATOM 878 C CA . ALA A 1 107 ? 0.094 5.810 23.684 1.00 67.31 107 ALA A CA 1
ATOM 879 C C . ALA A 1 107 ? -0.795 6.251 22.504 1.00 67.31 107 ALA A C 1
ATOM 881 O O . ALA A 1 107 ? -1.992 5.976 22.504 1.00 67.31 107 ALA A O 1
ATOM 882 N N . TYR A 1 108 ? -0.205 6.819 21.447 1.00 65.25 108 TYR A N 1
ATOM 883 C CA . TYR A 1 108 ? -0.918 7.225 20.228 1.00 65.25 108 TYR A CA 1
ATOM 884 C C . TYR A 1 108 ? -1.412 6.038 19.386 1.00 65.25 108 TYR A C 1
ATOM 886 O O . TYR A 1 108 ? -2.283 6.197 18.529 1.00 65.25 108 TYR A O 1
ATOM 894 N N . ILE A 1 109 ? -0.875 4.839 19.638 1.00 71.19 109 ILE A N 1
ATOM 895 C CA . ILE A 1 109 ? -1.220 3.599 18.936 1.00 71.19 109 ILE A CA 1
ATOM 896 C C . ILE A 1 109 ? -2.324 2.813 19.653 1.00 71.19 109 ILE A C 1
ATOM 898 O O . ILE A 1 109 ? -2.894 1.896 19.061 1.00 71.19 109 ILE A O 1
ATOM 902 N N . ASN A 1 110 ? -2.702 3.208 20.873 1.00 73.38 110 ASN A N 1
ATOM 903 C CA . ASN A 1 110 ? -3.799 2.610 21.643 1.00 73.38 110 ASN A CA 1
ATOM 904 C C . ASN A 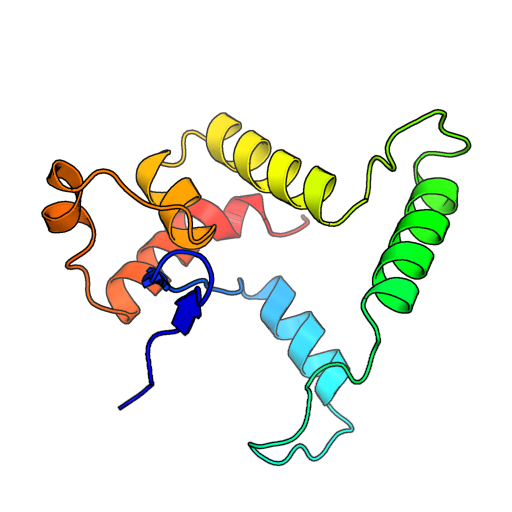1 110 ? -5.198 2.986 21.105 1.00 73.38 110 ASN A C 1
ATOM 906 O O . ASN A 1 110 ? -6.156 3.117 21.862 1.00 73.38 110 ASN A O 1
ATOM 910 N N . LYS A 1 111 ? -5.342 3.147 19.786 1.00 77.94 111 LYS A N 1
ATOM 911 C CA . LYS A 1 111 ? -6.641 3.284 19.123 1.00 77.94 111 LYS A CA 1
ATOM 912 C C . LYS A 1 111 ? -7.243 1.904 18.861 1.00 77.94 111 LYS A C 1
ATOM 914 O O . LYS A 1 111 ? -6.533 0.931 18.591 1.00 77.94 111 LYS A O 1
ATOM 919 N N . SER A 1 112 ? -8.572 1.823 18.885 1.00 86.00 112 SER A N 1
ATOM 920 C CA . SER A 1 112 ? -9.287 0.616 18.464 1.00 86.00 112 SER A CA 1
ATOM 921 C C . SER A 1 112 ? -9.041 0.322 16.977 1.00 86.00 112 SER A C 1
ATOM 923 O O . SER A 1 112 ? -8.669 1.206 16.201 1.00 86.00 112 SER A O 1
ATOM 925 N N . ARG A 1 113 ? -9.287 -0.925 16.548 1.00 85.94 113 ARG A N 1
ATOM 926 C CA . ARG A 1 113 ? -9.163 -1.301 15.130 1.00 85.94 113 ARG A CA 1
ATOM 927 C C . ARG A 1 113 ? -9.992 -0.405 14.214 1.00 85.94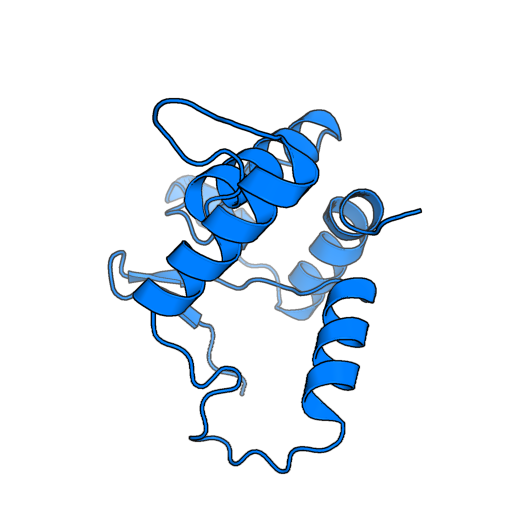 113 ARG A C 1
ATOM 929 O O . ARG A 1 113 ? -9.502 0.015 13.172 1.00 85.94 113 ARG A O 1
ATOM 936 N N . GLU A 1 114 ? -11.239 -0.150 14.591 1.00 90.12 114 GLU A N 1
ATOM 937 C CA . GLU A 1 114 ? -12.159 0.634 13.767 1.00 90.12 114 GLU A CA 1
ATOM 938 C C . GLU A 1 114 ? -11.778 2.120 13.752 1.00 90.12 114 GLU A C 1
ATOM 940 O O . GLU A 1 114 ? -11.847 2.745 12.700 1.00 90.12 114 GLU A O 1
ATOM 945 N N . SER A 1 115 ? -11.234 2.661 14.849 1.00 89.75 115 SER A N 1
ATOM 946 C CA . SER A 1 115 ? -10.652 4.013 14.849 1.00 89.75 115 SER A CA 1
ATOM 947 C C . SER A 1 115 ? -9.454 4.118 13.897 1.00 89.75 115 SER A C 1
ATOM 949 O O . SER A 1 115 ? -9.358 5.061 13.110 1.00 89.75 115 SER A O 1
ATOM 951 N N . TRP A 1 116 ? -8.574 3.112 13.892 1.00 89.75 116 TRP A N 1
ATOM 952 C CA . TRP A 1 116 ? -7.467 3.039 12.941 1.00 89.75 116 TR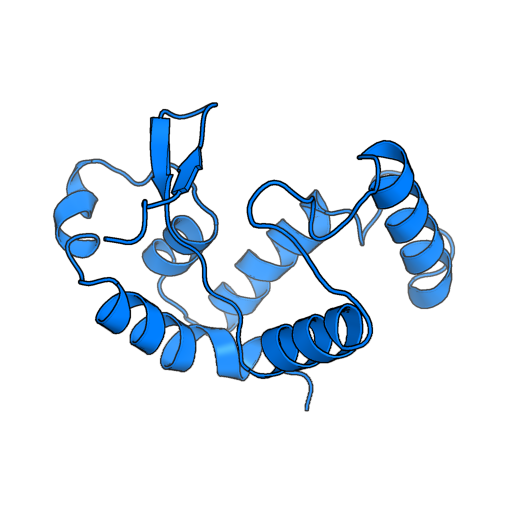P A CA 1
ATOM 953 C C . TRP A 1 116 ? -7.932 2.886 11.488 1.00 89.75 116 TRP A C 1
ATOM 955 O O . TRP A 1 116 ? -7.335 3.492 10.597 1.00 89.75 116 TRP A O 1
ATOM 965 N N . ARG A 1 117 ? -9.003 2.117 11.248 1.00 91.75 117 ARG A N 1
ATOM 966 C CA . ARG A 1 117 ? -9.624 1.989 9.923 1.00 91.75 117 ARG A CA 1
ATOM 967 C C . ARG A 1 117 ? -10.158 3.336 9.449 1.00 91.75 117 ARG A C 1
ATOM 969 O O . ARG A 1 117 ? -9.892 3.716 8.315 1.00 91.75 117 ARG A O 1
ATOM 976 N N . GLN A 1 118 ? -10.872 4.052 10.316 1.00 93.19 118 GLN A N 1
ATOM 977 C CA . GLN A 1 118 ? -11.415 5.370 10.002 1.00 93.19 118 GLN A CA 1
ATOM 978 C C . GLN A 1 118 ? -10.293 6.374 9.716 1.00 93.19 118 GLN A C 1
ATOM 980 O O . GLN A 1 118 ? -10.332 7.049 8.695 1.00 93.19 118 GLN A O 1
ATOM 985 N N . THR A 1 119 ? -9.230 6.378 10.530 1.00 93.00 119 THR A N 1
ATOM 986 C CA . THR A 1 119 ? -8.049 7.227 10.289 1.00 93.00 119 THR A CA 1
ATOM 987 C C . THR A 1 119 ? -7.414 6.922 8.926 1.00 93.00 119 THR A C 1
ATOM 989 O O . THR A 1 119 ? -7.058 7.840 8.195 1.00 93.00 119 THR A O 1
ATOM 992 N N . TYR A 1 120 ? -7.286 5.643 8.549 1.00 93.94 120 TYR A N 1
ATOM 993 C CA . TYR A 1 120 ? -6.767 5.264 7.229 1.00 93.94 120 TYR A CA 1
ATOM 994 C C . TYR A 1 120 ? -7.682 5.742 6.094 1.00 93.94 120 TYR A C 1
ATOM 996 O O . TYR A 1 120 ? -7.199 6.284 5.101 1.00 93.94 120 TYR A O 1
ATOM 1004 N N . ARG A 1 121 ? -8.999 5.569 6.250 1.00 94.81 121 ARG A N 1
ATOM 1005 C CA . ARG A 1 121 ? -10.005 6.002 5.273 1.00 94.81 121 ARG A CA 1
ATOM 1006 C C . ARG A 1 121 ? -9.991 7.514 5.052 1.00 94.81 121 ARG A C 1
ATOM 1008 O O . ARG A 1 121 ? -10.177 7.962 3.932 1.00 94.81 121 ARG A O 1
ATOM 1015 N N . GLU A 1 122 ? -9.801 8.293 6.108 1.00 94.31 122 GLU A N 1
ATOM 1016 C CA . GLU A 1 122 ? -9.814 9.756 6.028 1.00 94.31 122 GLU A CA 1
ATOM 1017 C C . GLU A 1 122 ? -8.484 10.318 5.531 1.00 94.31 122 GLU A C 1
ATOM 1019 O O . GLU A 1 122 ? -8.473 11.250 4.734 1.00 94.31 122 GLU A O 1
ATOM 1024 N N . GLN A 1 123 ? -7.361 9.766 5.998 1.00 93.88 123 GLN A N 1
ATOM 1025 C CA . GLN A 1 123 ? -6.054 10.382 5.772 1.00 93.88 123 GLN A CA 1
ATOM 1026 C C . GLN A 1 123 ? -5.236 9.732 4.660 1.00 93.88 123 GLN A C 1
ATOM 1028 O O . GLN A 1 123 ? -4.409 10.412 4.068 1.00 93.88 123 GLN A O 1
ATOM 1033 N N . ALA A 1 124 ? -5.415 8.442 4.368 1.00 94.31 124 ALA A N 1
ATOM 1034 C CA . ALA A 1 124 ? -4.601 7.740 3.372 1.00 94.31 124 ALA A CA 1
ATOM 1035 C C . ALA A 1 124 ? -5.371 7.435 2.087 1.00 94.31 124 ALA A C 1
ATOM 1037 O O . ALA A 1 124 ? -4.897 7.727 0.992 1.00 94.31 124 ALA A O 1
ATOM 1038 N N . GLU A 1 125 ? -6.554 6.837 2.215 1.00 94.69 125 GLU A N 1
ATOM 1039 C CA . GLU A 1 125 ? -7.340 6.342 1.082 1.00 94.69 125 GLU A CA 1
ATOM 1040 C C . GLU A 1 125 ? -7.646 7.379 -0.016 1.00 94.69 125 GLU A C 1
ATOM 1042 O O . GLU A 1 125 ? -7.526 6.998 -1.186 1.00 94.69 125 GLU A O 1
ATOM 1047 N N . PRO A 1 126 ? -7.975 8.656 0.285 1.00 94.19 126 PRO A N 1
ATOM 1048 C CA . PRO A 1 126 ? -8.298 9.644 -0.746 1.00 94.19 126 PRO A CA 1
ATOM 1049 C C . PRO A 1 126 ? -7.141 9.887 -1.714 1.00 94.19 126 PRO A C 1
ATOM 1051 O O . PRO A 1 126 ? -7.357 10.150 -2.889 1.00 94.19 126 PRO A O 1
ATOM 1054 N N . TRP A 1 127 ? -5.909 9.745 -1.228 1.00 93.12 127 TRP A N 1
ATOM 1055 C CA . TRP A 1 127 ? -4.703 9.949 -2.022 1.00 93.12 127 TRP A CA 1
ATOM 1056 C C . TRP A 1 127 ? -4.319 8.674 -2.785 1.00 93.12 127 TRP A C 1
ATOM 1058 O O . TRP A 1 127 ? -3.786 8.718 -3.887 1.00 93.12 127 TRP A O 1
ATOM 1068 N N . LEU A 1 128 ? -4.613 7.502 -2.228 1.00 92.25 128 LEU A N 1
ATOM 1069 C CA . LEU A 1 128 ? -4.215 6.212 -2.803 1.00 92.25 128 LEU A CA 1
ATOM 1070 C C . LEU A 1 128 ? -5.209 5.654 -3.829 1.00 92.25 128 LEU A C 1
ATOM 1072 O O . LEU A 1 128 ? -4.982 4.571 -4.374 1.00 92.25 128 LEU A O 1
ATOM 1076 N N . THR A 1 129 ? -6.312 6.358 -4.062 1.00 91.38 129 THR A N 1
ATOM 1077 C CA . THR A 1 129 ? -7.347 5.963 -5.014 1.00 91.38 129 THR A CA 1
ATOM 1078 C C . THR A 1 129 ? -7.109 6.691 -6.336 1.00 91.38 129 THR A C 1
ATOM 1080 O O . THR A 1 129 ? -7.033 7.918 -6.330 1.00 91.38 129 THR A O 1
ATOM 1083 N N . PRO A 1 130 ? -6.959 5.972 -7.465 1.00 87.38 130 PRO A N 1
ATOM 1084 C CA . PRO A 1 130 ? -6.895 6.612 -8.775 1.00 87.38 130 PRO A CA 1
ATOM 1085 C C . PRO A 1 130 ? -8.141 7.478 -9.031 1.00 87.38 130 PRO A C 1
ATOM 1087 O O . PRO A 1 130 ? -9.216 7.096 -8.557 1.00 87.38 130 PRO A O 1
ATOM 1090 N N . PRO A 1 13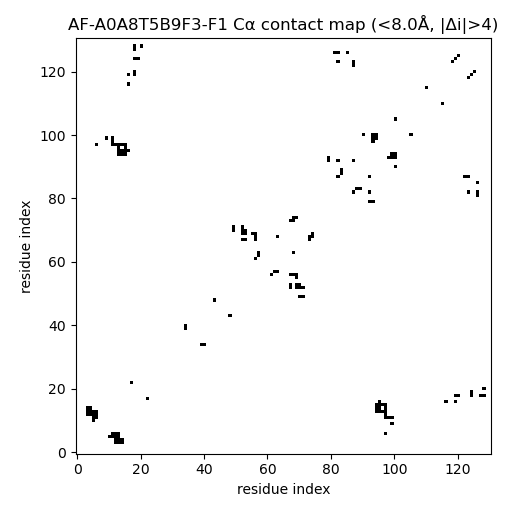1 ? -8.000 8.605 -9.755 1.00 76.94 131 PRO A N 1
ATOM 1091 C CA . PRO A 1 131 ? -9.119 9.481 -10.100 1.00 76.94 131 PRO A CA 1
ATOM 1092 C C . PRO A 1 131 ? -10.164 8.790 -10.986 1.00 76.94 131 PRO A C 1
ATOM 1094 O O . PRO A 1 131 ? -9.798 7.841 -11.723 1.00 76.94 131 PRO A O 1
#